Protein AF-A0A9W9ZKL0-F1 (afdb_monomer)

Nearest PDB structures (foldseek):
  6wg5-assembly1_A  TM=6.566E-01  e=5.621E-05  Homo sapiens
  8b2l-assembly1_S1  TM=3.277E-01  e=1.080E-01  Nicotiana tabacum
  7pua-assembly1_CK  TM=2.596E-01  e=2.007E+00  Trypanosoma brucei brucei
  2hst-assembly1_A  TM=3.357E-01  e=2.428E+00  Homo sapiens

Foldseek 3Di:
DVVVVVVVVVVVVVVVVVPDPDDWDQDPPDQWEKEWEWEFEQAKIFIWMKIQRTDDPDDDPVRIDIDDFVVGMFDGGPVVCVVPCVCVCVRCVRVVVSVVVPDDPDGYHYDYYYDHDDPPDDPDD

Structure (mmCIF, N/CA/C/O b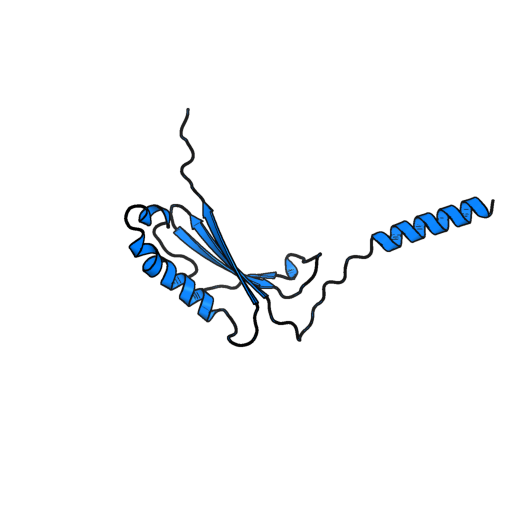ackbone):
data_AF-A0A9W9ZKL0-F1
#
_entry.id   AF-A0A9W9ZKL0-F1
#
loop_
_atom_site.group_PDB
_atom_site.id
_atom_site.type_symbol
_atom_site.label_atom_id
_atom_site.label_alt_id
_atom_site.label_comp_id
_atom_site.label_asym_id
_atom_site.label_entity_id
_atom_site.label_seq_id
_atom_site.pdbx_PDB_ins_code
_atom_site.Cartn_x
_atom_site.Cartn_y
_atom_site.Cartn_z
_atom_site.occupancy
_atom_site.B_iso_or_equiv
_atom_site.auth_seq_id
_atom_site.auth_comp_id
_atom_site.auth_asym_id
_atom_site.auth_atom_id
_atom_site.pdbx_PDB_model_num
ATOM 1 N N . MET A 1 1 ? -61.774 -2.085 15.361 1.00 72.44 1 MET A N 1
ATOM 2 C CA . MET A 1 1 ? -60.869 -0.942 15.632 1.00 72.44 1 MET A CA 1
ATOM 3 C C . MET A 1 1 ? -59.584 -1.327 16.380 1.00 72.44 1 MET A C 1
ATOM 5 O O . MET A 1 1 ? -58.565 -0.708 16.118 1.00 72.44 1 MET A O 1
ATOM 9 N N . TYR A 1 2 ? -59.581 -2.324 17.278 1.00 80.88 2 TYR A N 1
ATOM 10 C CA . TYR A 1 2 ? -58.359 -2.740 17.997 1.00 80.88 2 TYR A CA 1
ATOM 11 C C . TYR A 1 2 ? -57.354 -3.530 17.139 1.00 80.88 2 TYR A C 1
ATOM 13 O O . TYR A 1 2 ? -56.158 -3.284 17.235 1.00 80.88 2 TYR A O 1
ATOM 21 N N . LEU A 1 3 ? -57.825 -4.433 16.274 1.00 81.56 3 LEU A N 1
ATOM 22 C CA . LEU A 1 3 ? -56.958 -5.327 15.493 1.00 81.56 3 LEU A CA 1
ATOM 23 C C . LEU A 1 3 ? -56.066 -4.578 14.484 1.00 81.56 3 LEU A C 1
ATOM 25 O O . LEU A 1 3 ? -54.869 -4.828 14.415 1.00 81.56 3 LEU A O 1
ATOM 29 N N . GLU A 1 4 ? -56.633 -3.592 13.787 1.00 84.44 4 GLU A N 1
ATOM 30 C CA . GLU A 1 4 ? -55.918 -2.667 12.888 1.00 84.44 4 GLU A CA 1
ATOM 31 C C . GLU A 1 4 ? -54.789 -1.913 13.609 1.00 84.44 4 GLU A C 1
ATOM 33 O O . GLU A 1 4 ? -53.685 -1.767 13.087 1.00 84.44 4 GLU A O 1
ATOM 38 N N . LYS A 1 5 ? -55.045 -1.470 14.849 1.00 82.19 5 LYS A N 1
ATOM 39 C CA . LYS A 1 5 ? -54.048 -0.771 15.670 1.00 82.19 5 LYS A CA 1
ATOM 40 C C . LYS A 1 5 ? -52.925 -1.705 16.114 1.00 82.19 5 LYS A C 1
ATOM 42 O O . LYS A 1 5 ? -51.776 -1.285 16.112 1.00 82.19 5 LYS A O 1
ATOM 47 N N . VAL A 1 6 ? -53.241 -2.956 16.457 1.00 85.00 6 VAL A N 1
ATOM 48 C CA . VAL A 1 6 ? -52.237 -3.974 16.810 1.00 85.00 6 VAL A CA 1
ATOM 49 C C . VAL A 1 6 ? -51.371 -4.320 15.599 1.00 85.00 6 VAL A C 1
ATOM 51 O O . VAL A 1 6 ? -50.152 -4.377 15.728 1.00 85.00 6 VAL A O 1
ATOM 54 N N . LEU A 1 7 ? -51.970 -4.476 14.416 1.00 84.81 7 LEU A N 1
ATOM 55 C CA . LEU A 1 7 ? -51.234 -4.770 13.187 1.00 84.81 7 LEU A CA 1
ATOM 56 C C . LEU A 1 7 ? -50.299 -3.619 12.788 1.00 84.81 7 LEU A C 1
ATOM 58 O O . LEU A 1 7 ? -49.141 -3.864 12.457 1.00 84.81 7 LEU A O 1
ATOM 62 N N . MET A 1 8 ? -50.759 -2.366 12.897 1.00 83.38 8 MET A N 1
ATOM 63 C CA . MET A 1 8 ? -49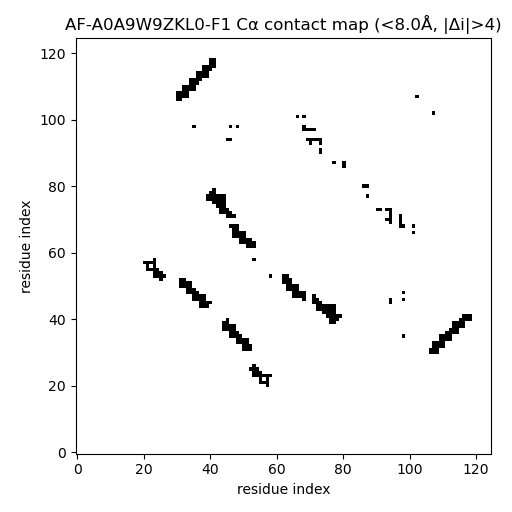.897 -1.197 12.701 1.00 83.38 8 MET A CA 1
ATOM 64 C C . MET A 1 8 ? -48.761 -1.139 13.728 1.00 83.38 8 MET A C 1
ATOM 66 O O . MET A 1 8 ? -47.624 -0.871 13.350 1.00 83.38 8 MET A O 1
ATOM 70 N N . LEU A 1 9 ? -49.030 -1.435 15.005 1.00 82.50 9 LEU A N 1
ATOM 71 C CA . LEU A 1 9 ? -48.000 -1.432 16.049 1.00 82.50 9 LEU A CA 1
ATOM 72 C C . LEU A 1 9 ? -46.917 -2.487 15.777 1.00 82.50 9 LEU A C 1
ATOM 74 O O . LEU A 1 9 ? -45.731 -2.199 15.906 1.00 82.50 9 LEU A O 1
ATOM 78 N N . MET A 1 10 ? -47.324 -3.687 15.352 1.00 80.88 10 MET A N 1
ATOM 79 C CA . MET A 1 10 ? -46.406 -4.771 14.994 1.00 80.88 10 MET A CA 1
ATOM 80 C C . MET A 1 10 ? -45.612 -4.456 13.723 1.00 80.88 10 MET A C 1
ATOM 82 O O . MET A 1 10 ? -44.417 -4.723 13.679 1.00 80.88 10 MET A O 1
ATOM 86 N N . GLY A 1 11 ? -46.236 -3.842 12.713 1.00 81.44 11 GLY A N 1
ATOM 87 C CA . GLY A 1 11 ? -45.550 -3.418 11.488 1.00 81.44 11 GLY A CA 1
ATOM 88 C C . GLY A 1 11 ? -44.487 -2.348 11.749 1.00 81.44 11 GLY A C 1
ATOM 89 O O . GLY A 1 11 ? -43.364 -2.461 11.261 1.00 81.44 11 GLY A O 1
ATOM 90 N N . VAL A 1 12 ? -44.808 -1.353 12.582 1.00 78.62 12 VAL A N 1
ATOM 91 C CA . VAL A 1 12 ? -43.848 -0.325 13.014 1.00 78.62 12 VAL A CA 1
ATOM 92 C C . VAL A 1 12 ? -42.720 -0.950 13.840 1.00 78.62 12 VAL A C 1
ATOM 94 O O . VAL A 1 12 ? -41.553 -0.659 13.589 1.00 78.62 12 VAL A O 1
ATOM 97 N N . LEU A 1 13 ? -43.036 -1.868 14.761 1.00 77.81 13 LEU A N 1
ATOM 98 C CA . LEU A 1 13 ? -42.034 -2.573 15.564 1.00 77.81 13 LEU A CA 1
ATOM 99 C C . LEU A 1 13 ? -41.082 -3.407 14.687 1.00 77.81 13 LEU A C 1
ATOM 101 O O . LEU A 1 13 ? -39.864 -3.314 14.845 1.00 77.81 13 LEU A O 1
ATOM 105 N N . CYS A 1 14 ? -41.609 -4.151 13.709 1.00 74.56 14 CYS A N 1
ATOM 106 C CA . CYS A 1 14 ? -40.806 -4.917 12.754 1.00 74.56 14 CYS A CA 1
ATOM 107 C C . CYS A 1 14 ? -39.894 -4.022 11.905 1.00 74.56 14 CYS A C 1
ATOM 109 O O . CYS A 1 14 ? -38.732 -4.374 11.716 1.00 74.56 14 CYS A O 1
ATOM 111 N N . LEU A 1 15 ? -40.365 -2.853 11.447 1.00 67.88 15 LEU A N 1
ATOM 112 C CA . LEU A 1 15 ? -39.504 -1.909 10.726 1.00 67.88 15 LEU A CA 1
ATOM 113 C C . LEU A 1 15 ? -38.354 -1.398 11.603 1.00 67.88 15 LEU A C 1
ATOM 115 O O . LEU A 1 15 ? -37.218 -1.343 11.141 1.00 67.88 15 LEU A O 1
ATOM 119 N N . THR A 1 16 ? -38.620 -1.070 12.872 1.00 65.38 16 THR A N 1
ATOM 120 C CA . THR A 1 16 ? -37.579 -0.541 13.773 1.00 65.38 16 THR A CA 1
ATOM 121 C C . THR A 1 16 ? -36.511 -1.570 14.149 1.00 65.38 16 THR A C 1
ATOM 123 O O . THR A 1 16 ? -35.350 -1.204 14.338 1.00 65.38 16 THR A O 1
ATOM 126 N N . LEU A 1 17 ? -36.873 -2.856 14.224 1.00 60.88 17 LEU A N 1
ATOM 127 C CA . LEU A 1 17 ? -35.937 -3.936 14.553 1.00 60.88 17 LEU A CA 1
ATOM 128 C C . LEU A 1 17 ? -34.973 -4.254 13.400 1.00 60.88 17 LEU A C 1
ATOM 130 O O . LEU A 1 17 ? -33.835 -4.635 13.65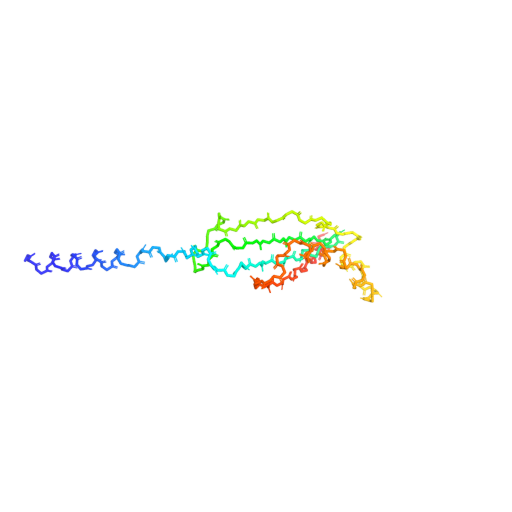4 1.00 60.88 17 LEU A O 1
ATOM 134 N N . VAL A 1 18 ? -35.390 -4.058 12.145 1.00 61.62 18 VAL A N 1
ATOM 135 C CA . VAL A 1 18 ? -34.545 -4.316 10.962 1.00 61.62 18 VAL A CA 1
ATOM 136 C C . VAL A 1 18 ? -33.526 -3.193 10.725 1.00 61.62 18 VAL A C 1
ATOM 138 O O . VAL A 1 18 ? -32.489 -3.420 10.110 1.00 61.62 18 VAL A O 1
ATOM 141 N N . THR A 1 19 ? -33.773 -1.986 11.243 1.00 57.56 19 THR A N 1
ATOM 142 C CA . THR A 1 19 ? -32.898 -0.821 11.028 1.00 57.56 19 THR A CA 1
ATOM 143 C C . THR A 1 19 ? -31.815 -0.624 12.085 1.00 57.56 19 THR A C 1
ATOM 145 O O . THR A 1 19 ? -31.101 0.376 12.018 1.00 57.56 19 THR A O 1
ATOM 148 N N . GLN A 1 20 ? -31.680 -1.509 13.079 1.00 59.88 20 GLN A N 1
ATOM 149 C CA . GLN A 1 20 ? -30.610 -1.333 14.060 1.00 59.88 20 GLN A CA 1
ATOM 150 C C . GLN A 1 20 ? -29.250 -1.520 13.366 1.00 59.88 20 GLN A C 1
ATOM 152 O O . GLN A 1 20 ? -29.005 -2.584 12.794 1.00 59.88 20 GLN A O 1
ATOM 157 N N . PRO A 1 21 ? -28.369 -0.501 13.371 1.00 62.56 21 PRO A N 1
ATOM 158 C CA . PRO A 1 21 ? -27.052 -0.633 12.774 1.00 62.56 21 PRO A CA 1
ATOM 159 C C . PRO A 1 21 ? -26.302 -1.748 13.498 1.00 62.56 21 PRO A C 1
ATOM 161 O O . PRO A 1 21 ? -26.271 -1.790 14.730 1.00 62.56 21 PRO A O 1
ATOM 164 N N . ILE A 1 22 ? -25.720 -2.667 12.728 1.00 61.50 22 ILE A N 1
ATOM 165 C CA . ILE A 1 22 ? -24.943 -3.778 13.276 1.00 61.50 22 ILE A CA 1
ATOM 166 C C . ILE A 1 22 ? -23.822 -3.178 14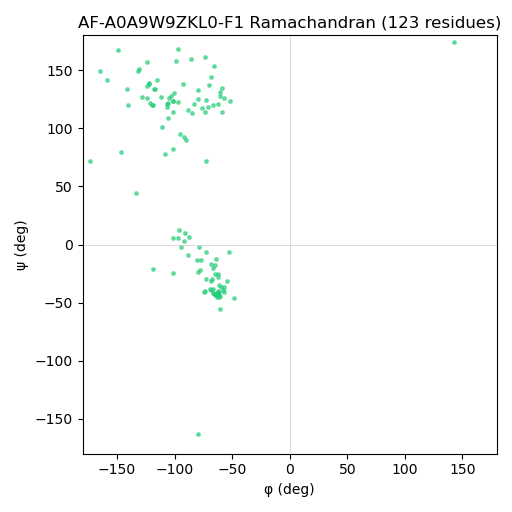.135 1.00 61.50 22 ILE A C 1
ATOM 168 O O . ILE A 1 22 ? -23.088 -2.314 13.643 1.00 61.50 22 ILE A O 1
ATOM 172 N N . PRO A 1 23 ? -23.689 -3.584 15.410 1.00 63.53 23 PRO A N 1
ATOM 173 C CA . PRO A 1 23 ? -22.707 -2.994 16.300 1.00 63.53 23 PRO A CA 1
ATOM 174 C C . PRO A 1 23 ? -21.299 -3.239 15.757 1.00 63.53 23 PRO A C 1
ATOM 176 O O . PRO A 1 23 ? -20.867 -4.376 15.576 1.00 63.53 23 PRO A O 1
ATOM 179 N N . VAL A 1 24 ? -20.581 -2.147 15.502 1.00 61.47 24 VAL A N 1
ATOM 180 C CA . VAL A 1 24 ? -19.145 -2.175 15.224 1.00 61.47 24 VAL A CA 1
ATOM 181 C C . VAL A 1 24 ? -18.439 -2.510 16.534 1.00 61.47 24 VAL A C 1
ATOM 183 O O . VAL A 1 24 ? -18.559 -1.769 17.514 1.00 61.47 24 VAL A O 1
ATOM 186 N N . HIS A 1 25 ? -17.728 -3.636 16.576 1.00 63.44 25 HIS A N 1
ATOM 187 C CA . HIS A 1 25 ? -17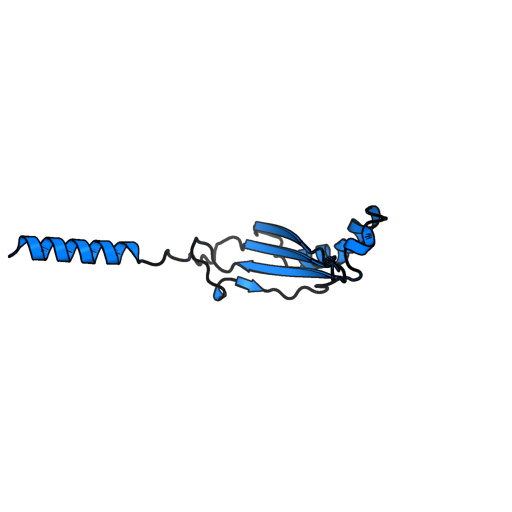.006 -4.039 17.775 1.00 63.44 25 HIS A CA 1
ATOM 188 C C . HIS A 1 25 ? -15.639 -3.352 17.789 1.00 63.44 25 HIS A C 1
ATOM 190 O O . HIS A 1 25 ? -14.791 -3.596 16.929 1.00 63.44 25 HIS A O 1
ATOM 196 N N . ARG A 1 26 ? -15.448 -2.453 18.757 1.00 61.62 26 ARG A N 1
ATOM 197 C CA . ARG A 1 26 ? -14.157 -1.833 19.071 1.00 61.62 26 ARG A CA 1
ATOM 198 C C . ARG A 1 26 ? -13.603 -2.538 20.298 1.00 61.62 26 ARG A C 1
ATOM 200 O O . ARG A 1 26 ? -13.824 -2.085 21.417 1.00 61.62 26 ARG A O 1
ATOM 207 N N . ASP A 1 27 ? -12.978 -3.687 20.088 1.00 56.50 27 ASP A N 1
ATOM 208 C CA . ASP A 1 27 ? -12.347 -4.428 21.175 1.00 56.50 27 ASP A CA 1
ATOM 209 C C . ASP A 1 27 ? -10.899 -3.949 21.357 1.00 56.50 27 ASP A C 1
ATOM 211 O O . ASP A 1 27 ? -10.083 -4.125 20.450 1.00 56.50 27 ASP A O 1
ATOM 215 N N . PRO A 1 28 ? -10.539 -3.351 22.505 1.00 55.66 28 PRO A N 1
ATOM 216 C CA . PRO A 1 28 ? -9.149 -3.017 22.807 1.00 55.66 28 PRO A CA 1
ATOM 217 C C . PRO A 1 28 ? -8.237 -4.255 22.931 1.00 55.66 28 PRO A C 1
ATOM 219 O O . PRO A 1 28 ? -7.018 -4.100 22.945 1.00 55.66 28 PRO A O 1
ATOM 222 N N . GLY A 1 29 ? -8.803 -5.466 23.015 1.00 53.56 29 GLY A N 1
ATOM 223 C CA . GLY A 1 29 ? -8.104 -6.749 22.945 1.00 53.56 29 GLY A CA 1
ATOM 224 C C . GLY A 1 29 ? -8.051 -7.383 21.550 1.00 53.56 29 GLY A C 1
ATOM 225 O O . GLY A 1 29 ? -7.425 -8.436 21.399 1.00 53.56 29 GLY A O 1
ATOM 226 N N . HIS A 1 30 ? -8.661 -6.770 20.526 1.00 60.56 30 HIS A N 1
ATOM 227 C CA . HIS A 1 30 ? -8.639 -7.331 19.179 1.00 60.56 30 HIS A CA 1
ATOM 228 C C . HIS A 1 30 ? -7.240 -7.246 18.568 1.00 60.56 30 HIS A C 1
ATOM 230 O O . HIS A 1 30 ? -6.538 -6.236 18.628 1.00 60.56 30 HIS A O 1
ATOM 236 N N . THR A 1 31 ? -6.862 -8.338 17.921 1.00 65.88 31 THR A N 1
ATOM 237 C CA . THR A 1 31 ? -5.693 -8.442 17.051 1.00 65.88 31 THR A CA 1
ATOM 238 C C . THR A 1 31 ? -5.869 -7.410 15.931 1.00 65.88 31 THR A C 1
ATOM 240 O O . THR A 1 31 ? -6.830 -7.510 15.169 1.00 65.88 31 THR A O 1
ATOM 243 N N . ALA A 1 32 ? -5.013 -6.385 15.862 1.00 74.50 32 ALA A N 1
ATOM 244 C CA . ALA A 1 32 ? -5.152 -5.334 14.853 1.0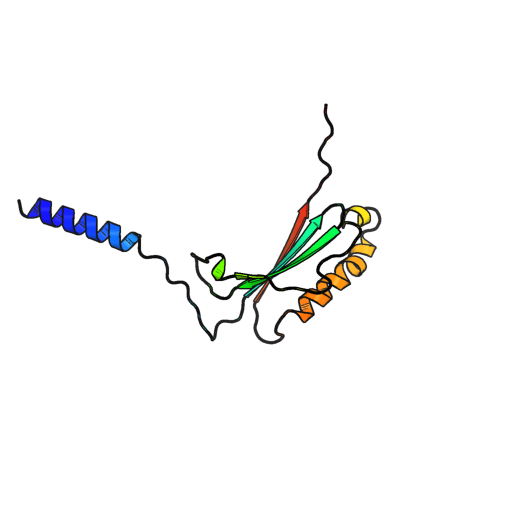0 74.50 32 ALA A CA 1
ATOM 245 C C . ALA A 1 32 ? -5.049 -5.945 13.447 1.00 74.50 32 ALA A C 1
ATOM 247 O O . ALA A 1 32 ? -4.096 -6.669 13.154 1.00 74.50 32 ALA A O 1
ATOM 248 N N . GLU A 1 33 ? -6.022 -5.659 12.585 1.00 85.62 33 GLU A N 1
ATOM 249 C CA . GLU A 1 33 ? -6.003 -6.116 11.198 1.00 85.62 33 GLU A CA 1
ATOM 250 C C . GLU A 1 33 ? -5.357 -5.045 10.318 1.00 85.62 33 GLU A C 1
ATOM 252 O O . GLU A 1 33 ? -5.618 -3.847 10.470 1.00 85.62 33 GLU A O 1
ATOM 257 N N . TYR A 1 34 ? -4.509 -5.480 9.390 1.00 88.81 34 TYR A N 1
ATOM 258 C CA . TYR A 1 34 ? -3.855 -4.604 8.428 1.00 88.81 34 TYR A CA 1
ATOM 259 C C . TYR A 1 34 ? -4.170 -5.028 6.996 1.00 88.81 34 TYR A C 1
ATOM 261 O O . TYR A 1 34 ? -4.106 -6.211 6.656 1.00 88.81 34 TYR A O 1
ATOM 269 N N . ALA A 1 35 ? -4.421 -4.044 6.133 1.00 90.88 35 ALA A N 1
ATOM 270 C CA . ALA A 1 35 ? -4.396 -4.217 4.687 1.00 90.88 35 ALA A CA 1
ATOM 271 C C . ALA A 1 35 ? -3.150 -3.548 4.106 1.00 90.88 35 ALA A C 1
ATOM 273 O O . ALA A 1 35 ? -2.953 -2.340 4.240 1.00 90.88 35 ALA A O 1
ATOM 274 N N . ILE A 1 36 ? -2.322 -4.337 3.429 1.00 93.06 36 ILE A N 1
ATOM 275 C CA . ILE A 1 36 ? -1.186 -3.850 2.647 1.00 93.06 36 ILE A CA 1
ATOM 276 C C . ILE A 1 36 ? -1.606 -3.854 1.183 1.00 93.06 36 ILE A C 1
ATOM 278 O O . ILE A 1 36 ? -1.997 -4.891 0.653 1.00 93.06 36 ILE A O 1
ATOM 282 N N . VAL A 1 37 ? -1.518 -2.701 0.529 1.00 94.62 37 VAL A N 1
ATOM 283 C CA . VAL A 1 37 ? -1.939 -2.515 -0.857 1.00 94.62 37 VAL A CA 1
ATOM 284 C C . VAL A 1 37 ? -0.762 -2.028 -1.692 1.00 94.62 37 VAL A C 1
ATOM 286 O O . VAL A 1 37 ? -0.190 -0.969 -1.420 1.00 94.62 37 VAL A O 1
ATOM 289 N N . PHE A 1 38 ? -0.429 -2.786 -2.734 1.00 94.62 38 PHE A N 1
ATOM 290 C CA . PHE A 1 38 ? 0.512 -2.374 -3.769 1.00 94.62 38 PHE A CA 1
ATOM 291 C C . PHE A 1 38 ? -0.258 -1.919 -5.007 1.00 94.62 38 PHE A C 1
ATOM 293 O O . PHE A 1 38 ? -0.919 -2.717 -5.663 1.00 94.62 38 PHE A O 1
ATOM 300 N N . ASP A 1 39 ? -0.165 -0.633 -5.322 1.00 94.31 39 ASP A N 1
ATOM 301 C CA . ASP A 1 39 ? -0.713 -0.023 -6.530 1.00 94.31 39 ASP A CA 1
ATOM 302 C C . ASP A 1 39 ? 0.391 0.036 -7.589 1.00 94.31 39 ASP A C 1
ATOM 304 O O . ASP A 1 39 ? 1.247 0.928 -7.574 1.00 94.31 39 ASP A O 1
ATOM 308 N N . ALA A 1 40 ? 0.412 -0.974 -8.453 1.00 91.94 40 ALA A N 1
ATOM 309 C CA . ALA A 1 40 ? 1.414 -1.168 -9.484 1.00 91.94 40 ALA A CA 1
ATOM 310 C C . ALA A 1 40 ? 0.962 -0.512 -10.795 1.00 91.94 40 ALA A C 1
ATOM 312 O O . ALA A 1 40 ? 0.247 -1.109 -11.599 1.00 91.94 40 ALA A O 1
ATOM 313 N N . GLY A 1 41 ? 1.374 0.742 -10.989 1.00 88.19 41 GLY A N 1
ATOM 314 C CA . GLY A 1 41 ? 1.152 1.487 -12.226 1.00 88.19 41 GLY A CA 1
ATOM 315 C C . GLY A 1 41 ? 2.361 1.455 -13.162 1.00 88.19 41 GLY A C 1
ATOM 316 O O . GLY A 1 41 ? 3.480 1.132 -12.757 1.00 88.19 41 GLY A O 1
ATOM 317 N N . SER A 1 42 ? 2.143 1.895 -14.401 1.00 88.81 42 SER A N 1
ATOM 318 C CA . SER A 1 42 ? 3.159 1.931 -15.464 1.00 88.81 42 SER A CA 1
ATOM 319 C C . SER A 1 42 ? 4.357 2.843 -15.176 1.00 88.81 42 SER A C 1
ATOM 321 O O . SER A 1 42 ? 5.442 2.609 -15.680 1.00 88.81 42 SER A O 1
ATOM 323 N N . THR A 1 43 ? 4.203 3.872 -14.337 1.00 92.88 43 THR A N 1
ATOM 324 C CA . THR A 1 43 ? 5.304 4.793 -13.974 1.00 92.88 43 THR A CA 1
ATOM 325 C C . THR A 1 43 ? 5.923 4.501 -12.604 1.00 92.88 43 THR A C 1
ATOM 327 O O . THR A 1 43 ? 7.033 4.941 -12.299 1.00 92.88 43 THR A O 1
ATOM 330 N N . SER A 1 44 ? 5.172 3.863 -11.707 1.00 94.75 44 SER A N 1
ATOM 331 C CA . SER A 1 44 ? 5.595 3.636 -10.323 1.00 94.75 44 SER A CA 1
ATOM 332 C C . SER A 1 44 ? 4.730 2.589 -9.646 1.00 94.75 44 SER A C 1
ATOM 334 O O . SER A 1 44 ? 3.517 2.593 -9.858 1.00 94.75 44 SER A O 1
ATOM 336 N N . THR A 1 45 ? 5.318 1.849 -8.711 1.00 95.50 45 THR A N 1
ATOM 337 C CA . THR A 1 45 ? 4.570 1.043 -7.739 1.00 95.50 45 THR A CA 1
ATOM 338 C C . THR A 1 45 ? 4.501 1.775 -6.404 1.00 95.50 45 THR A C 1
ATOM 340 O O . THR A 1 45 ? 5.518 2.275 -5.913 1.00 95.50 45 THR A O 1
ATOM 343 N N . ARG A 1 46 ? 3.303 1.883 -5.823 1.00 96.44 46 ARG A N 1
ATOM 344 C CA . ARG A 1 46 ? 3.046 2.581 -4.553 1.00 96.44 46 ARG A CA 1
ATOM 345 C C . ARG A 1 46 ? 2.581 1.599 -3.485 1.00 96.44 46 ARG A C 1
ATOM 347 O O . ARG A 1 46 ? 1.793 0.710 -3.773 1.00 96.44 46 ARG A O 1
ATOM 354 N N . LEU A 1 47 ? 3.041 1.800 -2.258 1.00 95.88 47 LEU A N 1
ATOM 355 C CA . LEU A 1 47 ? 2.639 1.067 -1.065 1.00 95.88 47 LEU A CA 1
ATOM 356 C C . LEU A 1 47 ? 1.675 1.923 -0.243 1.00 95.88 47 LEU A C 1
ATOM 358 O O . LEU A 1 47 ? 1.994 3.059 0.114 1.00 95.88 47 LEU A O 1
ATOM 362 N N . LYS A 1 48 ? 0.525 1.347 0.092 1.00 95.75 48 LYS A N 1
ATOM 363 C CA . LYS A 1 48 ? -0.436 1.872 1.060 1.00 95.75 48 LYS A CA 1
ATOM 364 C C . LYS A 1 48 ? -0.653 0.831 2.147 1.00 95.75 48 LYS A C 1
ATOM 366 O O . LYS A 1 48 ? -0.719 -0.359 1.853 1.00 95.75 48 LYS A O 1
ATOM 371 N N . ILE A 1 49 ? -0.719 1.272 3.397 1.00 93.62 49 ILE A N 1
ATOM 372 C CA . ILE A 1 4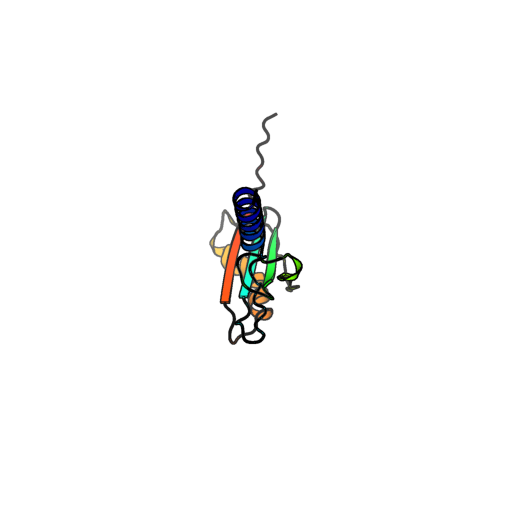9 ? -0.966 0.388 4.536 1.00 93.62 49 ILE A CA 1
ATOM 373 C C . ILE A 1 49 ? -2.118 0.984 5.323 1.00 93.62 49 ILE A C 1
ATOM 375 O O . ILE A 1 49 ? -2.063 2.152 5.702 1.00 93.62 49 ILE A O 1
ATOM 379 N N . TYR A 1 50 ? -3.133 0.172 5.568 1.00 92.69 50 TYR A N 1
ATOM 380 C CA . TYR A 1 50 ? -4.311 0.534 6.335 1.00 92.69 50 TYR A CA 1
ATOM 381 C C . TYR A 1 50 ? -4.380 -0.332 7.585 1.00 92.69 50 TYR A C 1
ATOM 383 O O . TYR A 1 50 ? -4.188 -1.542 7.499 1.00 92.69 50 TYR A O 1
ATOM 391 N N . GLN A 1 51 ? -4.650 0.286 8.727 1.00 90.19 51 GLN A N 1
ATOM 392 C CA . GLN A 1 51 ? -4.958 -0.388 9.980 1.00 90.19 51 GLN A CA 1
ATOM 393 C C . GLN A 1 51 ? -6.458 -0.276 10.236 1.00 90.19 51 GLN A C 1
ATOM 395 O O . GLN A 1 51 ? -6.999 0.830 10.270 1.00 90.19 51 GLN A O 1
ATOM 400 N N . PHE A 1 52 ? -7.117 -1.406 10.453 1.00 88.56 52 PHE A N 1
ATOM 401 C CA . PHE A 1 52 ? -8.506 -1.433 10.887 1.00 88.56 52 PHE A CA 1
ATOM 402 C C . PHE A 1 52 ? -8.556 -1.257 12.406 1.00 88.56 52 PHE A C 1
ATOM 404 O O . PHE A 1 52 ? -7.954 -2.020 13.163 1.00 88.56 52 PHE A O 1
ATOM 411 N N . LEU A 1 53 ? -9.250 -0.210 12.846 1.00 86.62 53 LEU A N 1
ATOM 412 C CA . LEU A 1 53 ? -9.446 0.145 14.254 1.00 86.62 53 LEU A CA 1
ATOM 413 C C . LEU A 1 53 ? -10.680 -0.542 14.857 1.00 86.62 53 LEU A C 1
ATOM 415 O O . LEU A 1 53 ? -10.914 -0.458 16.062 1.00 86.62 53 LEU A O 1
ATOM 419 N N . ALA A 1 54 ? -11.483 -1.186 14.016 1.00 85.00 54 ALA A N 1
ATOM 420 C CA . ALA A 1 54 ? -12.661 -1.939 14.401 1.00 85.00 54 ALA A CA 1
ATOM 421 C C . ALA A 1 54 ? -12.894 -3.108 13.436 1.00 85.00 54 ALA A C 1
ATOM 423 O O . ALA A 1 54 ? -12.315 -3.150 12.349 1.00 85.00 54 ALA A O 1
ATOM 424 N N . SER A 1 55 ? -13.783 -4.026 13.812 1.00 80.69 55 SER A N 1
ATOM 425 C CA . SER A 1 55 ? -14.206 -5.152 12.971 1.00 80.69 55 SER A CA 1
ATOM 426 C C . SER A 1 55 ? -15.737 -5.261 12.936 1.00 80.69 55 SER A C 1
ATOM 428 O O . SER A 1 55 ? -16.425 -4.873 13.884 1.00 80.69 55 SER A O 1
ATOM 430 N N . GLY A 1 56 ? -16.285 -5.779 11.833 1.00 76.12 56 GLY A N 1
ATOM 431 C CA . GLY A 1 56 ? -17.726 -5.983 11.644 1.00 76.12 56 GLY A CA 1
ATOM 432 C C . GLY A 1 56 ? -18.190 -5.704 10.213 1.00 76.12 56 GLY A C 1
ATOM 433 O O . GLY A 1 56 ? -17.425 -5.242 9.373 1.00 76.12 56 GLY A O 1
ATOM 434 N N . SER A 1 57 ? -19.462 -5.969 9.920 1.00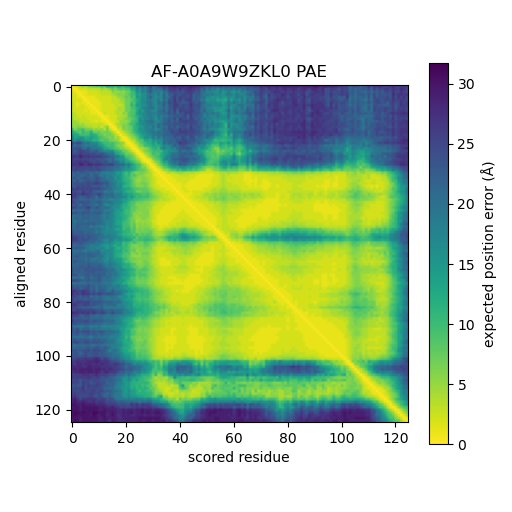 72.81 57 SER A N 1
ATOM 435 C CA . SER A 1 57 ? -20.043 -5.836 8.572 1.00 72.81 57 SER A CA 1
ATOM 436 C C . SER A 1 57 ? -20.385 -4.398 8.157 1.00 72.81 57 SER A C 1
ATOM 438 O O . SER A 1 57 ? -20.861 -4.182 7.047 1.00 72.81 57 SER A O 1
ATOM 440 N N . SER A 1 58 ? -20.169 -3.417 9.036 1.00 81.38 58 SER A N 1
ATOM 441 C CA . SER A 1 58 ? -20.556 -2.017 8.827 1.00 81.38 58 SER A CA 1
ATOM 442 C C . SER A 1 58 ? -19.421 -1.046 9.178 1.00 81.38 58 SER A C 1
ATOM 444 O O . SER A 1 58 ? -19.644 -0.038 9.854 1.00 81.38 58 SER A O 1
ATOM 446 N N . LEU A 1 59 ? -18.199 -1.360 8.734 1.00 82.94 59 LEU A N 1
ATOM 447 C CA . LEU A 1 59 ? -17.035 -0.488 8.909 1.00 82.94 59 LEU A CA 1
ATOM 448 C C . LEU A 1 59 ? -17.268 0.878 8.260 1.00 82.94 59 LEU A C 1
ATOM 450 O O . LEU A 1 59 ? -17.731 0.966 7.122 1.00 82.94 59 LEU A O 1
ATOM 454 N N . GLN A 1 60 ? -16.921 1.939 8.981 1.00 88.56 60 GLN A N 1
ATOM 455 C CA . GLN A 1 60 ? -16.915 3.300 8.458 1.00 88.56 60 GLN A CA 1
ATOM 456 C C . GLN A 1 60 ? -15.495 3.705 8.049 1.00 88.56 60 GLN A C 1
ATOM 458 O O . GLN A 1 60 ? -14.527 3.181 8.601 1.00 88.56 60 GLN A O 1
ATOM 463 N N . PRO A 1 61 ? -15.324 4.694 7.151 1.00 88.44 61 PRO A N 1
ATOM 464 C CA . PRO A 1 61 ? -13.998 5.220 6.820 1.00 88.44 61 PRO A CA 1
ATOM 465 C C . PRO A 1 61 ? -13.201 5.690 8.047 1.00 88.44 61 PRO A C 1
ATOM 467 O O . PRO A 1 61 ? -11.984 5.562 8.073 1.00 88.44 61 PRO A O 1
ATOM 470 N N . SER A 1 62 ? -13.882 6.187 9.087 1.00 89.00 62 SER A N 1
ATOM 471 C CA . SER A 1 62 ? -13.261 6.588 10.357 1.00 89.00 62 SER A CA 1
ATOM 472 C C . SER A 1 62 ? -12.701 5.423 11.180 1.00 89.00 62 SER A C 1
ATOM 474 O O . SER A 1 62 ? -11.919 5.656 12.095 1.00 89.00 62 SER A O 1
ATOM 476 N N . ASP A 1 63 ? -13.106 4.186 10.886 1.00 89.81 63 ASP A N 1
ATOM 477 C CA . ASP A 1 63 ? -12.589 2.979 11.535 1.00 89.81 63 ASP A CA 1
ATOM 478 C C . ASP A 1 63 ? -11.325 2.445 10.828 1.00 89.81 63 ASP A C 1
ATOM 480 O O . ASP A 1 63 ? -10.831 1.373 11.176 1.00 89.81 63 ASP A O 1
ATOM 484 N N . VAL A 1 64 ? -10.786 3.173 9.841 1.00 89.75 64 VAL A N 1
ATOM 485 C CA . VAL A 1 64 ? -9.576 2.805 9.096 1.00 89.75 64 VAL A CA 1
ATOM 486 C C . VAL A 1 64 ? -8.548 3.930 9.179 1.00 89.75 64 VAL A C 1
ATOM 488 O O . VAL A 1 64 ? -8.820 5.075 8.826 1.00 89.75 64 VAL A O 1
ATOM 491 N N . LEU A 1 65 ? -7.334 3.597 9.610 1.00 91.94 65 LEU A N 1
ATOM 492 C CA . LEU A 1 65 ? -6.201 4.515 9.660 1.00 91.94 65 LEU A CA 1
ATOM 493 C C . LEU A 1 65 ? -5.213 4.194 8.536 1.00 91.94 65 LEU A C 1
ATOM 495 O O . LEU A 1 65 ? -4.675 3.090 8.481 1.00 91.94 65 LEU A O 1
ATOM 499 N N . GLU A 1 66 ? -4.924 5.159 7.662 1.00 93.94 66 GLU A N 1
ATOM 500 C CA . GLU A 1 66 ? -3.819 5.040 6.705 1.00 93.94 66 GLU A CA 1
ATOM 501 C C . GLU A 1 66 ? -2.483 5.351 7.395 1.00 93.94 66 GLU A C 1
ATOM 503 O O . GLU A 1 66 ? -2.300 6.416 7.987 1.00 93.94 66 GLU A O 1
ATOM 508 N N . LEU A 1 67 ? -1.527 4.428 7.300 1.00 93.31 67 LEU A N 1
ATOM 509 C CA . LEU A 1 67 ? -0.165 4.638 7.779 1.00 93.31 67 LEU A CA 1
ATOM 510 C C . LEU A 1 67 ? 0.689 5.331 6.714 1.00 93.31 67 LEU A C 1
ATOM 512 O O . LEU A 1 67 ? 0.416 5.265 5.517 1.00 93.31 67 LEU A O 1
ATOM 516 N N . SER A 1 68 ? 1.783 5.953 7.153 1.00 94.00 68 SER A N 1
ATOM 517 C CA . SER A 1 68 ? 2.729 6.661 6.282 1.00 94.00 68 SER A CA 1
ATOM 518 C C . SER A 1 68 ? 4.056 5.901 6.153 1.00 94.00 68 SER A C 1
ATOM 520 O O . SER A 1 68 ? 5.038 6.274 6.800 1.00 94.00 68 SER A O 1
ATOM 522 N N . PRO A 1 69 ? 4.125 4.827 5.339 1.00 94.12 69 PRO A N 1
ATOM 523 C CA . PRO A 1 69 ? 5.369 4.105 5.129 1.00 94.12 69 PRO A CA 1
ATOM 524 C C . PRO A 1 69 ? 6.415 4.967 4.413 1.00 94.12 69 PRO A C 1
ATOM 526 O O . PRO A 1 69 ? 6.114 5.881 3.642 1.00 94.12 69 PRO A O 1
ATOM 529 N N . SER A 1 70 ? 7.683 4.650 4.654 1.00 94.62 70 SER A N 1
ATOM 530 C CA . SER A 1 70 ? 8.816 5.257 3.963 1.00 94.62 70 SER A CA 1
ATOM 531 C C . SER A 1 70 ? 9.872 4.185 3.668 1.00 94.62 70 SER A C 1
ATOM 533 O O . SER A 1 70 ? 10.329 3.533 4.614 1.00 94.62 70 SER A O 1
ATOM 535 N N . PRO A 1 71 ? 10.226 3.941 2.392 1.00 96.38 71 PRO A N 1
ATOM 536 C CA . PRO A 1 71 ? 9.591 4.502 1.195 1.00 96.38 71 PRO A CA 1
ATOM 537 C C . PRO A 1 71 ? 8.163 3.957 0.976 1.00 96.38 71 PRO A C 1
ATOM 539 O O . PRO A 1 71 ? 7.898 2.782 1.198 1.00 96.38 71 PRO A O 1
ATOM 542 N N . HIS A 1 72 ? 7.248 4.793 0.471 1.00 96.44 72 HIS A N 1
ATOM 543 C CA . HIS A 1 72 ? 5.896 4.377 0.043 1.00 96.44 72 HIS A CA 1
ATOM 544 C C . HIS A 1 72 ? 5.767 4.220 -1.481 1.00 96.44 72 HIS A C 1
ATOM 546 O O . HIS A 1 72 ? 4.666 4.072 -2.008 1.00 96.44 72 HIS A O 1
ATOM 552 N N . LYS A 1 73 ? 6.865 4.354 -2.229 1.00 97.00 73 LYS A N 1
ATOM 553 C CA . LYS A 1 73 ? 6.856 4.340 -3.693 1.00 97.00 73 LYS A CA 1
ATOM 554 C C . LYS A 1 73 ? 8.232 4.000 -4.238 1.00 97.00 73 LYS A C 1
ATOM 556 O O . LYS A 1 73 ? 9.228 4.517 -3.738 1.00 97.00 73 LYS A O 1
ATOM 561 N N . VAL A 1 74 ? 8.259 3.226 -5.313 1.00 97.38 74 VAL A N 1
ATOM 562 C CA . VAL A 1 74 ? 9.451 2.976 -6.129 1.00 97.38 74 VAL A CA 1
ATOM 563 C C . VAL A 1 74 ? 9.182 3.337 -7.590 1.00 97.38 74 VAL A C 1
ATOM 565 O O . VAL A 1 74 ? 8.030 3.429 -8.026 1.00 97.38 74 VAL A O 1
ATOM 568 N N . ARG A 1 75 ? 10.260 3.610 -8.324 1.00 95.50 75 ARG A N 1
ATOM 569 C CA . ARG A 1 75 ? 10.273 3.864 -9.768 1.00 95.50 75 ARG A CA 1
ATOM 570 C C . ARG A 1 75 ? 11.384 3.019 -10.409 1.00 95.50 75 ARG A C 1
ATOM 572 O O . ARG A 1 75 ? 12.383 2.793 -9.727 1.00 95.50 75 ARG A O 1
ATOM 579 N N . PRO A 1 76 ? 11.247 2.581 -11.669 1.00 93.81 76 PRO A N 1
ATOM 580 C CA . PRO A 1 76 ? 10.157 2.882 -12.607 1.00 93.81 76 PRO A CA 1
ATOM 581 C C . PRO A 1 76 ? 8.896 2.027 -12.322 1.00 93.81 76 PRO A C 1
ATOM 583 O O . PRO A 1 76 ? 8.740 1.564 -11.190 1.00 93.81 76 PRO A O 1
ATOM 586 N N . GLY A 1 77 ? 7.928 1.899 -13.233 1.00 92.00 77 GLY A N 1
ATOM 587 C CA . GLY A 1 77 ? 6.731 1.079 -12.986 1.00 92.00 77 GLY A CA 1
ATOM 588 C C . GLY A 1 77 ? 7.037 -0.414 -13.053 1.00 92.00 77 GLY A C 1
ATOM 589 O O . GLY A 1 77 ? 8.049 -0.808 -13.624 1.00 92.00 77 GLY A O 1
ATOM 590 N N . ILE A 1 78 ? 6.174 -1.271 -12.489 1.00 90.25 78 ILE A N 1
ATOM 591 C CA . ILE A 1 78 ? 6.434 -2.724 -12.541 1.00 90.25 78 ILE A CA 1
ATOM 592 C C . ILE A 1 78 ? 6.390 -3.269 -13.979 1.00 90.25 78 ILE A C 1
ATOM 594 O O . ILE A 1 78 ? 7.029 -4.271 -14.277 1.00 90.25 78 ILE A O 1
ATOM 598 N N . SER A 1 79 ? 5.666 -2.593 -14.880 1.00 88.75 79 SER A N 1
ATOM 599 C CA . SER A 1 79 ? 5.595 -2.939 -16.304 1.00 88.75 79 SER A CA 1
ATOM 600 C C . SER A 1 79 ? 6.943 -2.836 -17.012 1.00 88.75 79 SER A C 1
ATOM 602 O O . SER A 1 79 ? 7.175 -3.569 -17.965 1.00 88.75 79 SER A O 1
ATOM 604 N N . ASP A 1 80 ? 7.845 -1.975 -16.535 1.00 90.81 80 ASP A N 1
ATOM 605 C CA . ASP A 1 80 ? 9.180 -1.804 -17.123 1.00 90.81 80 ASP A CA 1
ATOM 606 C C . ASP A 1 80 ? 10.109 -2.992 -16.821 1.00 90.81 80 ASP A C 1
ATOM 608 O O . ASP A 1 80 ? 11.220 -3.069 -17.338 1.00 90.81 80 ASP A O 1
ATOM 612 N N . LEU A 1 81 ? 9.661 -3.928 -15.978 1.00 90.25 81 LEU A N 1
ATOM 613 C CA . LEU A 1 81 ? 10.361 -5.170 -15.665 1.00 90.25 81 LEU A CA 1
ATOM 614 C C . LEU A 1 81 ? 9.852 -6.357 -16.503 1.00 90.25 81 LEU A C 1
ATOM 616 O O . LEU A 1 81 ? 10.283 -7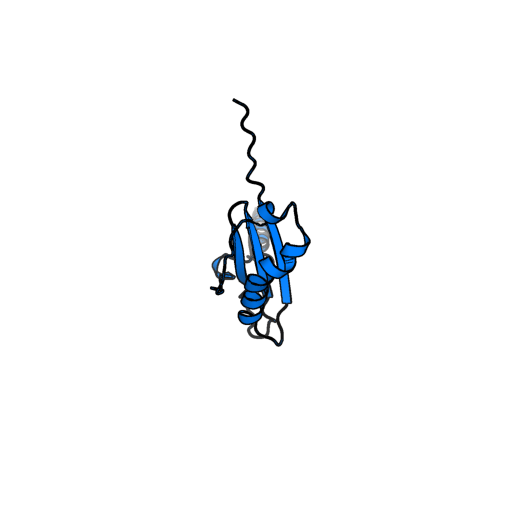.482 -16.269 1.00 90.25 81 LEU A O 1
ATOM 620 N N . ALA A 1 82 ? 8.951 -6.136 -17.471 1.00 88.62 82 ALA A N 1
ATOM 621 C CA . ALA A 1 82 ? 8.337 -7.209 -18.261 1.00 88.62 82 ALA A CA 1
ATOM 622 C C . ALA A 1 82 ? 9.358 -8.098 -18.996 1.00 88.62 82 ALA A C 1
ATOM 624 O O . ALA A 1 82 ? 9.167 -9.311 -19.061 1.00 88.62 82 ALA A O 1
ATOM 625 N N . ASP A 1 83 ? 10.451 -7.511 -19.491 1.00 92.62 83 ASP A N 1
ATOM 626 C CA . ASP A 1 83 ? 11.498 -8.234 -20.226 1.00 92.62 83 ASP A CA 1
ATOM 627 C C . ASP A 1 83 ? 12.482 -8.980 -19.305 1.00 92.62 83 ASP A C 1
ATOM 629 O O . ASP A 1 83 ? 13.264 -9.810 -19.768 1.00 92.62 83 ASP A O 1
ATOM 633 N N . ASP A 1 84 ? 12.468 -8.689 -17.999 1.00 92.62 84 ASP A N 1
ATOM 634 C CA . ASP A 1 84 ? 13.368 -9.291 -17.013 1.00 92.62 84 ASP A CA 1
ATOM 635 C C . ASP A 1 84 ? 12.673 -9.462 -15.646 1.00 92.62 84 ASP A C 1
ATOM 637 O O . ASP A 1 84 ? 12.875 -8.667 -14.715 1.00 92.62 84 ASP A O 1
ATOM 641 N N . PRO A 1 85 ? 11.852 -10.519 -15.493 1.00 89.94 85 PRO A N 1
ATOM 642 C CA . PRO A 1 85 ? 11.079 -10.759 -14.277 1.00 89.94 85 PRO A CA 1
ATOM 643 C C . PRO A 1 85 ? 11.951 -11.054 -13.047 1.00 89.94 85 PRO A C 1
ATOM 645 O O . PRO A 1 85 ? 11.483 -10.900 -11.918 1.00 89.94 85 PRO A O 1
ATOM 648 N N . PHE A 1 86 ? 13.228 -11.418 -13.221 1.00 94.25 86 PHE A N 1
ATOM 649 C CA . PHE A 1 86 ? 14.143 -11.672 -12.102 1.00 94.25 86 PHE A CA 1
ATOM 650 C C . PHE A 1 86 ? 14.450 -10.404 -11.294 1.00 94.25 86 PHE A C 1
ATOM 652 O O . PHE A 1 86 ? 14.824 -10.486 -10.124 1.00 94.25 86 PHE A O 1
ATOM 659 N N . LYS A 1 87 ? 14.234 -9.215 -11.871 1.00 94.81 87 LYS A N 1
ATOM 660 C CA . LYS A 1 87 ? 14.407 -7.934 -11.171 1.00 94.81 87 LYS A CA 1
ATOM 661 C C . LYS A 1 87 ? 13.257 -7.585 -10.222 1.00 94.81 87 LYS A C 1
ATOM 663 O O . LYS A 1 87 ? 13.419 -6.678 -9.405 1.00 94.81 87 LYS A O 1
ATOM 668 N N . VAL A 1 88 ? 12.111 -8.274 -10.302 1.00 93.25 88 VAL A N 1
ATOM 669 C CA . VAL A 1 88 ? 10.898 -7.922 -9.539 1.00 93.25 88 VAL A CA 1
ATOM 670 C C . VAL A 1 88 ? 11.128 -8.010 -8.033 1.00 93.25 88 VAL A C 1
ATOM 672 O O . VAL A 1 88 ? 10.683 -7.129 -7.300 1.00 93.25 88 VAL A O 1
ATOM 675 N N . GLU A 1 89 ? 11.858 -9.021 -7.561 1.00 94.19 89 GLU A N 1
ATOM 676 C CA . GLU A 1 89 ? 12.149 -9.173 -6.132 1.00 94.19 89 GLU A CA 1
ATOM 677 C C . GLU A 1 89 ? 12.930 -7.968 -5.594 1.00 94.19 89 GLU A C 1
ATOM 679 O O . GLU A 1 89 ? 12.477 -7.291 -4.668 1.00 94.19 89 GLU A O 1
ATOM 684 N N . ALA A 1 90 ? 14.071 -7.656 -6.217 1.00 96.44 90 ALA A N 1
ATOM 685 C CA . ALA A 1 90 ? 14.913 -6.529 -5.826 1.00 96.44 90 ALA A CA 1
ATOM 686 C C . ALA A 1 90 ? 14.163 -5.190 -5.924 1.00 96.44 90 ALA A C 1
ATOM 688 O O . ALA A 1 90 ? 14.335 -4.316 -5.074 1.00 96.44 90 ALA A O 1
ATOM 689 N N . TYR A 1 91 ? 13.295 -5.046 -6.927 1.00 96.19 91 TYR A N 1
ATOM 690 C CA . TYR A 1 91 ? 12.444 -3.876 -7.121 1.00 96.19 91 TYR A CA 1
ATOM 691 C C . TYR A 1 91 ? 11.386 -3.704 -6.019 1.00 96.19 91 TYR A C 1
ATOM 693 O O . TYR A 1 91 ? 11.171 -2.586 -5.546 1.00 96.19 91 TYR A O 1
ATOM 701 N N . MET A 1 92 ? 10.737 -4.789 -5.585 1.00 95.31 92 MET A N 1
ATOM 702 C CA . MET A 1 92 ? 9.693 -4.753 -4.551 1.00 95.31 92 MET A CA 1
ATOM 703 C C . MET A 1 92 ? 10.263 -4.684 -3.130 1.00 95.31 92 MET A C 1
ATOM 705 O O . MET A 1 92 ? 9.586 -4.184 -2.225 1.00 95.31 92 MET A O 1
ATOM 709 N N . MET A 1 93 ? 11.503 -5.141 -2.923 1.00 96.38 93 MET A N 1
ATOM 710 C CA . MET A 1 93 ? 12.152 -5.233 -1.611 1.00 96.38 93 MET A CA 1
ATOM 711 C C . MET A 1 93 ? 12.049 -3.953 -0.760 1.00 96.38 93 MET A C 1
ATOM 713 O O . MET A 1 93 ? 11.658 -4.058 0.404 1.00 96.38 93 MET A O 1
ATOM 717 N N . PRO A 1 94 ? 12.297 -2.732 -1.283 1.00 97.12 94 PRO A N 1
ATOM 718 C CA . PRO A 1 94 ? 12.200 -1.513 -0.479 1.00 97.12 94 PRO A CA 1
ATOM 719 C C . PRO A 1 94 ? 10.794 -1.270 0.081 1.00 97.12 94 PRO A C 1
ATOM 721 O O . PRO A 1 94 ? 10.648 -0.774 1.199 1.00 97.12 94 PRO A O 1
ATOM 724 N N . LEU A 1 95 ? 9.752 -1.629 -0.677 1.00 95.81 95 LEU A N 1
ATOM 725 C CA . LEU A 1 95 ? 8.369 -1.508 -0.223 1.00 95.81 95 LEU A CA 1
ATOM 726 C C . LEU A 1 95 ? 8.026 -2.601 0.796 1.00 95.81 95 LEU A C 1
ATOM 728 O O . LEU A 1 95 ? 7.392 -2.311 1.807 1.00 95.81 95 LEU A O 1
ATOM 732 N N . LEU A 1 96 ? 8.479 -3.837 0.571 1.00 94.06 96 LEU A N 1
ATOM 733 C CA . LEU A 1 96 ? 8.270 -4.948 1.505 1.00 94.06 96 LEU A CA 1
ATOM 734 C C . LEU A 1 96 ? 8.909 -4.665 2.871 1.00 94.06 96 LEU A C 1
ATOM 736 O O . LEU A 1 96 ? 8.271 -4.859 3.904 1.00 94.06 96 LEU A O 1
ATOM 740 N N . GLU A 1 97 ? 10.135 -4.144 2.891 1.00 94.81 97 GLU A N 1
ATOM 741 C CA . GLU A 1 97 ? 10.811 -3.753 4.132 1.00 94.81 97 GLU A CA 1
ATOM 742 C C . GLU A 1 97 ? 10.123 -2.567 4.817 1.00 94.81 97 GLU A C 1
ATOM 744 O O . GLU A 1 97 ? 9.965 -2.557 6.042 1.00 94.81 97 GLU A O 1
ATOM 749 N N . SER A 1 98 ? 9.627 -1.595 4.043 1.00 94.50 98 SER A N 1
ATOM 750 C CA . SER A 1 98 ? 8.825 -0.509 4.608 1.00 94.50 98 SER A CA 1
ATOM 751 C C . SER A 1 98 ? 7.537 -1.029 5.249 1.00 94.50 98 SER A C 1
ATOM 753 O O . SER A 1 98 ? 7.194 -0.622 6.361 1.00 94.50 98 SER A O 1
ATOM 755 N N . ALA A 1 99 ? 6.856 -1.979 4.608 1.00 91.25 99 ALA A N 1
ATOM 756 C CA . ALA A 1 99 ? 5.656 -2.597 5.153 1.00 91.25 99 ALA A CA 1
ATOM 757 C C . ALA A 1 99 ? 5.940 -3.354 6.459 1.00 91.25 99 ALA A C 1
ATOM 759 O O . ALA A 1 99 ? 5.250 -3.138 7.455 1.00 91.25 99 ALA A O 1
ATOM 760 N N . LYS A 1 100 ? 7.017 -4.149 6.502 1.00 88.88 100 LYS A N 1
ATOM 761 C CA . LYS A 1 100 ? 7.453 -4.862 7.715 1.00 88.88 100 LYS A CA 1
ATOM 762 C C . LYS A 1 100 ? 7.731 -3.917 8.886 1.00 88.88 100 LYS A C 1
ATOM 764 O O . LYS A 1 100 ? 7.397 -4.247 10.022 1.00 88.88 100 LYS A O 1
ATOM 769 N N . LYS A 1 101 ? 8.330 -2.748 8.632 1.00 89.62 101 LYS A N 1
ATOM 770 C CA . LYS A 1 101 ? 8.642 -1.756 9.677 1.00 89.62 101 LYS A CA 1
ATOM 771 C C . LYS A 1 101 ? 7.393 -1.112 10.288 1.00 89.62 101 LYS A C 1
ATOM 773 O O . LYS A 1 101 ? 7.427 -0.718 11.450 1.00 89.62 101 LYS A O 1
ATOM 778 N N . ASN A 1 102 ? 6.309 -1.001 9.525 1.00 83.38 102 ASN A N 1
ATOM 779 C CA . ASN A 1 102 ? 5.073 -0.337 9.949 1.00 83.38 102 ASN A CA 1
ATOM 780 C C . ASN A 1 102 ? 4.063 -1.289 10.621 1.00 83.38 102 ASN A C 1
ATOM 782 O O . ASN A 1 102 ? 2.928 -0.894 10.871 1.00 83.38 102 ASN A O 1
ATOM 786 N N . HIS A 1 103 ? 4.470 -2.523 10.940 1.00 71.19 103 HIS A N 1
ATOM 787 C CA . HIS A 1 103 ? 3.611 -3.552 11.525 1.00 71.19 103 HIS A CA 1
ATOM 788 C C . HIS A 1 103 ? 4.086 -3.991 12.933 1.00 71.19 103 HIS A C 1
ATOM 790 O O . HIS A 1 103 ? 5.273 -4.293 13.117 1.00 71.19 103 HIS A O 1
ATOM 796 N N . PRO A 1 104 ? 3.190 -4.107 13.938 1.00 62.28 104 PRO A N 1
ATOM 797 C CA . PRO A 1 104 ? 3.536 -4.631 15.255 1.00 62.28 104 PRO A CA 1
ATOM 798 C C . PRO A 1 104 ? 3.736 -6.155 15.226 1.00 62.28 104 PRO A C 1
ATOM 800 O O . PRO A 1 104 ? 2.814 -6.939 15.039 1.00 62.28 104 PRO A O 1
ATOM 803 N N . ARG A 1 105 ? 4.976 -6.588 15.478 1.00 60.28 105 ARG A N 1
ATOM 804 C CA . ARG A 1 105 ? 5.509 -7.962 15.340 1.00 60.28 105 ARG A CA 1
ATOM 805 C C . ARG A 1 105 ? 4.768 -9.120 16.037 1.00 60.28 105 ARG A C 1
ATOM 807 O O . ARG A 1 105 ? 5.231 -10.246 15.881 1.00 60.28 105 ARG A O 1
ATOM 814 N N . ARG A 1 106 ? 3.737 -8.898 16.861 1.00 57.81 106 ARG A N 1
ATOM 815 C CA . ARG A 1 106 ? 3.306 -9.916 17.844 1.00 57.81 106 ARG A CA 1
ATOM 816 C C . ARG A 1 106 ? 1.892 -10.474 17.717 1.00 57.81 106 ARG A C 1
ATOM 818 O O . ARG A 1 106 ? 1.701 -11.569 18.228 1.00 57.81 106 ARG A O 1
ATOM 825 N N . GLN A 1 107 ? 0.943 -9.812 17.060 1.00 58.91 107 GLN A N 1
ATOM 826 C CA . GLN A 1 107 ? -0.455 -10.274 17.016 1.00 58.91 107 GLN A CA 1
ATOM 827 C C . GLN A 1 107 ? -1.254 -9.398 16.048 1.00 58.91 107 GLN A C 1
ATOM 829 O O . GLN A 1 107 ? -2.045 -8.558 16.462 1.00 58.91 107 GLN A O 1
ATOM 834 N N . ALA A 1 108 ? -1.012 -9.538 14.751 1.00 61.66 108 ALA A N 1
ATOM 835 C CA . ALA A 1 108 ? -1.791 -8.828 13.747 1.00 61.66 108 ALA A CA 1
ATOM 836 C C . ALA A 1 108 ? -2.034 -9.744 12.548 1.00 61.66 108 ALA A C 1
ATOM 838 O O . ALA A 1 108 ? -1.130 -10.455 12.101 1.00 61.66 108 ALA A O 1
ATOM 839 N N . SER A 1 109 ? -3.281 -9.777 12.082 1.00 70.88 109 SER A N 1
ATOM 840 C CA . SER A 1 109 ? -3.654 -10.419 10.826 1.00 70.88 109 SER A CA 1
ATOM 841 C C . SER A 1 109 ? -3.303 -9.468 9.684 1.00 70.88 109 SER A C 1
ATOM 843 O O . SER A 1 109 ? -3.585 -8.270 9.742 1.00 70.88 109 SER A O 1
ATOM 845 N N . ILE A 1 110 ? -2.648 -9.994 8.648 1.00 76.00 110 ILE A N 1
ATOM 846 C CA . ILE A 1 110 ? -2.232 -9.203 7.489 1.00 76.00 110 ILE A CA 1
ATOM 847 C C . ILE A 1 110 ? -2.903 -9.765 6.248 1.00 76.00 110 ILE A C 1
ATOM 849 O O . ILE A 1 110 ? -2.622 -10.892 5.842 1.00 76.00 110 ILE A O 1
ATOM 853 N N . ASN A 1 111 ? -3.696 -8.924 5.597 1.00 78.31 111 ASN A N 1
ATOM 854 C CA . ASN A 1 111 ? -4.184 -9.162 4.251 1.00 78.31 111 ASN A CA 1
ATOM 855 C C . ASN A 1 111 ? -3.349 -8.327 3.272 1.00 78.31 111 ASN A C 1
ATOM 857 O O . ASN A 1 111 ? -3.220 -7.111 3.422 1.00 78.31 111 ASN A O 1
ATOM 861 N N . SER A 1 112 ? -2.737 -8.981 2.283 1.00 79.31 112 SER A N 1
ATOM 862 C CA . SER A 1 112 ? -1.902 -8.317 1.273 1.00 79.31 112 SER A CA 1
ATOM 863 C C . SER A 1 112 ? -2.568 -8.384 -0.095 1.00 79.31 112 SER A C 1
ATOM 865 O O . SER A 1 112 ? -2.906 -9.466 -0.567 1.00 79.31 112 SER A O 1
ATOM 867 N N . TYR A 1 113 ? -2.714 -7.230 -0.740 1.00 84.19 113 TYR A N 1
ATOM 868 C CA . TYR A 1 113 ? -3.334 -7.076 -2.050 1.00 84.19 113 TYR A CA 1
ATOM 869 C C . TYR A 1 113 ? -2.371 -6.378 -3.008 1.00 84.19 113 TYR A C 1
ATOM 871 O O . TYR A 1 113 ? -1.732 -5.383 -2.661 1.00 84.19 113 TYR A O 1
ATOM 879 N N . ILE A 1 114 ? -2.287 -6.881 -4.236 1.00 83.56 114 ILE A N 1
ATOM 880 C CA . ILE A 1 114 ? -1.546 -6.244 -5.326 1.00 83.56 114 ILE A CA 1
ATOM 881 C C . ILE A 1 114 ? -2.552 -5.922 -6.426 1.00 83.56 114 ILE A C 1
ATOM 883 O O . ILE A 1 114 ? -3.189 -6.822 -6.968 1.00 83.56 114 ILE A O 1
ATOM 887 N N . PHE A 1 115 ? -2.683 -4.641 -6.758 1.00 83.81 115 PHE A N 1
ATOM 888 C CA . PHE A 1 115 ? -3.478 -4.169 -7.883 1.00 83.81 115 PHE A CA 1
ATOM 889 C C . PHE A 1 115 ? -2.537 -3.721 -8.991 1.00 83.81 115 PHE A C 1
ATOM 891 O O . PHE A 1 115 ? -1.754 -2.788 -8.814 1.00 83.81 115 PHE A O 1
ATOM 898 N N . VAL A 1 116 ? -2.625 -4.382 -10.140 1.00 81.06 116 VAL A N 1
ATOM 899 C CA . VAL A 1 116 ? -1.879 -4.005 -11.341 1.00 81.06 116 VAL A CA 1
ATOM 900 C C . VAL A 1 116 ? -2.790 -3.163 -12.221 1.00 81.06 116 VAL A C 1
ATOM 902 O O . VAL A 1 116 ? -3.879 -3.600 -12.588 1.00 81.06 116 VAL A O 1
ATOM 905 N N . ARG A 1 117 ? -2.356 -1.944 -12.546 1.00 70.25 117 ARG A N 1
ATOM 906 C CA . ARG A 1 117 ? -3.049 -1.057 -13.482 1.00 70.25 117 ARG A CA 1
ATOM 907 C C . ARG A 1 117 ? -2.273 -1.020 -14.788 1.00 70.25 117 ARG A C 1
ATOM 909 O O . ARG A 1 117 ? -1.199 -0.421 -14.846 1.00 70.25 117 ARG A O 1
ATOM 916 N N . ASP A 1 118 ? -2.828 -1.631 -15.830 1.00 58.59 118 ASP A N 1
ATOM 917 C CA . ASP A 1 118 ? -2.330 -1.414 -17.185 1.00 58.59 118 ASP A CA 1
ATOM 918 C C . ASP A 1 118 ? -2.818 -0.042 -17.666 1.00 58.59 118 ASP A C 1
ATOM 920 O O . ASP A 1 118 ? -4.019 0.217 -17.719 1.00 58.59 118 ASP A O 1
ATOM 924 N N . SER A 1 119 ? -1.886 0.871 -17.951 1.00 54.41 119 SER A N 1
ATOM 925 C CA . SER A 1 119 ? -2.210 2.172 -18.547 1.00 54.41 119 SER A CA 1
ATOM 926 C C . SER A 1 119 ? -2.034 2.177 -20.064 1.00 54.41 119 SER A C 1
ATOM 928 O O . SER A 1 119 ? -2.032 3.260 -20.655 1.00 54.41 119 SER A O 1
ATOM 930 N N . ARG A 1 120 ? -1.864 1.015 -20.711 1.00 53.19 120 ARG A N 1
ATOM 931 C CA . ARG A 1 120 ? -1.953 0.896 -22.169 1.00 53.19 120 ARG A CA 1
ATOM 932 C C . ARG A 1 120 ? -3.411 1.022 -22.594 1.00 53.19 120 ARG A C 1
ATOM 934 O O . ARG A 1 120 ? -4.057 0.056 -22.975 1.00 53.19 120 ARG A O 1
ATOM 941 N N . ASN A 1 121 ? -3.924 2.245 -22.496 1.00 44.22 121 ASN A N 1
ATOM 942 C CA . ASN A 1 121 ? -5.157 2.614 -23.154 1.00 44.22 121 ASN A CA 1
ATOM 943 C C . ASN A 1 121 ? -4.871 2.734 -24.652 1.00 44.22 121 ASN A C 1
ATOM 945 O O . ASN A 1 121 ? -3.969 3.452 -25.091 1.00 44.22 121 ASN A O 1
ATOM 949 N N . GLU A 1 122 ? -5.647 1.971 -25.393 1.00 49.12 122 GLU A N 1
ATOM 950 C CA . GLU A 1 122 ? -5.724 1.893 -26.834 1.00 49.12 122 GLU A CA 1
ATOM 951 C C . GLU A 1 122 ? -5.909 3.295 -27.431 1.00 49.12 122 GLU A C 1
ATOM 953 O O . GLU A 1 122 ? -6.847 4.016 -27.093 1.00 49.12 122 GLU A O 1
ATOM 958 N N . THR A 1 123 ? -5.004 3.702 -28.323 1.00 32.69 123 THR A N 1
ATOM 959 C CA . THR A 1 123 ? -5.275 4.808 -29.247 1.00 32.69 123 THR A CA 1
ATOM 960 C C . THR A 1 123 ? -5.896 4.193 -30.496 1.00 32.69 123 THR A C 1
ATOM 962 O O . THR A 1 123 ? -5.186 3.782 -31.408 1.00 32.69 123 THR A O 1
ATOM 965 N N . ILE A 1 124 ? -7.224 4.083 -30.508 1.00 43.31 124 ILE A N 1
ATOM 966 C CA . ILE A 1 124 ? -8.002 4.065 -31.747 1.00 43.31 124 ILE A CA 1
ATOM 967 C C . ILE A 1 124 ? -8.783 5.377 -31.781 1.00 43.31 124 ILE A C 1
ATOM 969 O O . ILE A 1 124 ? -9.793 5.521 -31.095 1.00 43.31 124 ILE A O 1
ATOM 973 N N . ALA A 1 125 ? -8.270 6.327 -32.559 1.00 38.75 125 ALA A N 1
ATOM 974 C CA . ALA A 1 125 ? -9.011 7.375 -33.256 1.00 38.75 125 ALA A CA 1
ATOM 975 C C . ALA A 1 125 ? -8.107 7.934 -34.360 1.00 38.75 125 ALA A C 1
ATOM 977 O O . ALA A 1 125 ? -6.951 8.290 -34.033 1.00 38.75 125 ALA A O 1
#

Organism: NCBI:txid174260

InterPro domains:
  IPR000407 Nucleoside phosphatase GDA1/CD39 [PF01150] (32-109)
  IPR000407 Nucleoside phosphatase GDA1/CD39 [PTHR11782] (7-107)

pLDDT: mean 80.81, std 15.2, range [32.69, 97.38]

Solvent-accessible surface area (backbone atoms only — not comparable to full-atom values): 7457 Å² total; per-residue (Å²): 120,66,65,64,52,52,51,51,52,51,52,53,50,54,55,58,66,72,65,60,76,73,77,67,46,68,55,94,84,56,63,46,37,32,43,39,39,35,46,32,28,59,67,30,30,33,53,46,40,35,38,41,67,48,52,62,100,66,79,51,75,89,36,47,45,78,56,87,56,68,55,35,61,47,74,64,12,63,64,78,36,69,92,44,65,82,52,50,61,73,64,46,42,58,44,53,55,18,54,58,72,77,49,73,94,83,59,56,54,76,48,78,47,77,47,78,48,83,76,83,71,81,88,83,129

Sequence (125 aa):
MYLEKVLMLMGVLCLTLVTQPIPVHRDPGHTAEYAIVFDAGSTSTRLKIYQFLASGSSLQPSDVLELSPSPHKVRPGISDLADDPFKVEAYMMPLLESAKKNHPRRQASINSYIFVRDSRNETIA

Mean predicted aligned error: 11.76 Å

Secondary structure (DSSP, 8-state):
-HHHHHHHHHHHHHHHHHTPPPPPB--TTS-EEEEEEEEE-SS-EEEEEEEES-BSTT--GGGEEEE--SS-EESS-GGGGTT-GGGHHHHHHHHHHHHHHTS-TTSEEEEEEEEE---------

Radius of gyration: 23.47 Å; Cα contacts (8 Å, |Δi|>4): 178; chains: 1; bounding box: 76×19×56 Å